Protein AF-A0A7X6VUT9-F1 (afdb_monomer_lite)

Sequence (97 aa):
PENPQKRAFIQVDGCIDIAMKDNVMYADNAVDLIAFKFDESAGSLEVVKRIRGVFPEPLSPDGRGVSWAERQAVPDDAVLVRWERNNKNRYIKAKVE

pLDDT: mean 89.14, std 7.02, range [65.75, 97.31]

Secondary structure (DSSP, 8-state):
--S---------TTEEEEEEETTEEEEEETTEEEEEEEETTTTEEEEEEEE-S-SPPPPPTTSPPPPHHHHHTS-TT--EEEEEE-TTS-EEEEEE-

Radius of gyration: 16.15 Å; chains: 1; bounding box: 44×31×40 Å

Foldseek 3Di:
DVDDDDQDDDDQQQFPDWDDDDQWIWTPRFQKIWIWGADSVVRDIDTPDIDGRNHDGDADPVRHDQDPVLCVVDDVPWTFRDFDADPVRDGDDTDTD

Structure (mmCIF, N/CA/C/O backbone):
data_AF-A0A7X6VUT9-F1
#
_entry.id   AF-A0A7X6VUT9-F1
#
loop_
_atom_site.group_PDB
_atom_site.id
_atom_site.type_symbol
_atom_site.label_atom_id
_atom_site.label_alt_id
_atom_site.label_comp_id
_atom_site.label_asym_id
_atom_site.label_entity_id
_atom_site.label_seq_id
_atom_site.pdbx_PDB_ins_code
_atom_site.Cartn_x
_atom_site.Cartn_y
_atom_site.Cartn_z
_atom_site.occupancy
_atom_site.B_iso_or_equiv
_atom_site.auth_seq_id
_atom_site.auth_comp_id
_atom_site.auth_asym_id
_atom_site.auth_atom_id
_atom_site.pdbx_PDB_model_num
ATOM 1 N N . PRO A 1 1 ? -23.519 7.819 7.722 1.00 78.44 1 PRO A N 1
ATOM 2 C CA . PRO A 1 1 ? -23.555 8.630 8.965 1.00 78.44 1 PRO A CA 1
ATOM 3 C C . PRO A 1 1 ? -23.830 10.094 8.598 1.00 78.44 1 PRO A C 1
ATOM 5 O O . PRO A 1 1 ? -23.264 10.566 7.619 1.00 78.44 1 PRO A O 1
ATOM 8 N N . GLU A 1 2 ? -24.708 10.782 9.330 1.00 93.69 2 GLU A N 1
ATOM 9 C CA . GLU A 1 2 ? -25.160 12.139 8.968 1.00 93.69 2 GLU A CA 1
ATOM 10 C C . GLU A 1 2 ? -24.125 13.238 9.270 1.00 93.69 2 GLU A C 1
ATOM 12 O O . GLU A 1 2 ? -24.148 14.284 8.631 1.00 93.69 2 GLU A O 1
ATOM 17 N N . ASN A 1 3 ? -23.180 12.999 10.191 1.00 94.75 3 ASN A N 1
ATOM 18 C CA . ASN A 1 3 ? -22.124 13.959 10.540 1.00 94.75 3 ASN A CA 1
ATOM 19 C C . ASN A 1 3 ? -20.771 13.263 10.822 1.00 94.75 3 ASN A C 1
ATOM 21 O O . ASN A 1 3 ? -20.468 12.943 11.974 1.00 94.75 3 ASN A O 1
ATOM 25 N N . PRO A 1 4 ? -19.966 12.951 9.791 1.00 92.06 4 PRO A N 1
ATOM 26 C CA . PRO A 1 4 ? -18.677 12.284 9.969 1.00 92.06 4 PRO A CA 1
ATOM 27 C C . PRO A 1 4 ? -17.622 13.212 10.598 1.00 92.06 4 PRO A C 1
ATOM 29 O O . PRO A 1 4 ? -17.448 14.352 10.173 1.00 92.06 4 PRO A O 1
ATOM 32 N N . GLN A 1 5 ? -16.858 12.699 11.569 1.00 90.38 5 GLN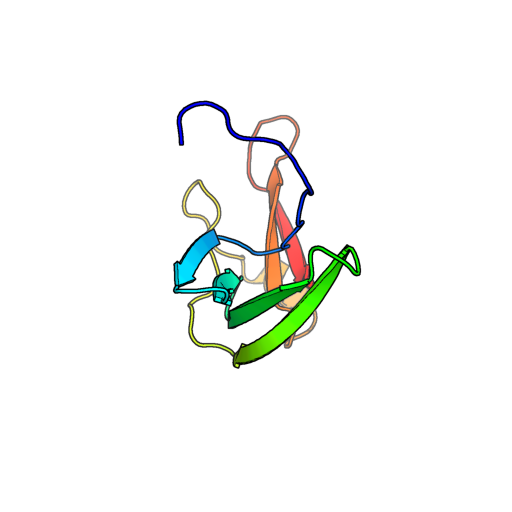 A N 1
ATOM 33 C CA . GLN A 1 5 ? -15.726 13.408 12.181 1.00 90.38 5 GLN A CA 1
ATOM 34 C C . GLN A 1 5 ? -14.391 12.876 11.649 1.00 90.38 5 GLN A C 1
ATOM 36 O O . GLN A 1 5 ? -14.152 11.670 11.643 1.00 90.38 5 GLN A O 1
ATOM 41 N N . LYS A 1 6 ? -13.491 13.777 11.236 1.00 89.44 6 LYS A N 1
ATOM 42 C CA . LYS A 1 6 ? -12.118 13.416 10.848 1.00 89.44 6 LYS A CA 1
ATOM 43 C C . LYS A 1 6 ? -11.281 13.178 12.108 1.00 89.44 6 LYS A C 1
ATOM 45 O O . LYS A 1 6 ? -11.050 14.117 12.863 1.00 89.44 6 LYS A O 1
ATOM 50 N N . ARG A 1 7 ? -10.838 11.936 12.327 1.00 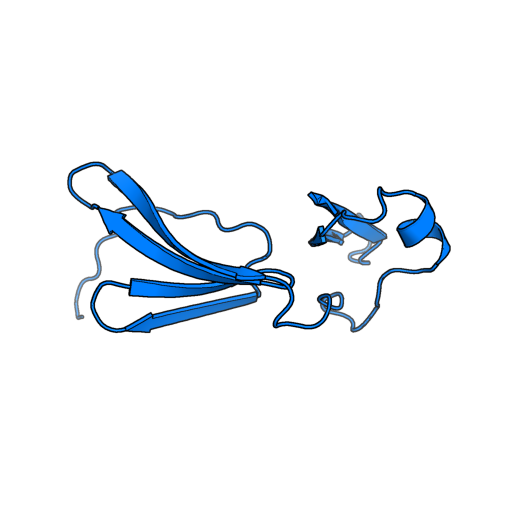85.75 7 ARG A N 1
ATOM 51 C CA . ARG A 1 7 ? -10.014 11.537 13.485 1.00 85.75 7 ARG A CA 1
ATOM 52 C C . ARG A 1 7 ? -8.523 11.470 13.167 1.00 85.75 7 ARG A C 1
ATOM 54 O O . ARG A 1 7 ? -7.720 12.021 13.907 1.00 85.75 7 ARG A O 1
ATOM 61 N N . ALA A 1 8 ? -8.167 10.816 12.066 1.00 86.56 8 ALA A N 1
ATOM 62 C CA . ALA A 1 8 ? -6.783 10.562 11.683 1.00 86.56 8 ALA A CA 1
ATOM 63 C C . ALA A 1 8 ? -6.640 10.461 10.158 1.00 86.56 8 ALA A C 1
ATOM 65 O O . ALA A 1 8 ? -7.632 10.330 9.436 1.00 86.56 8 ALA A O 1
ATOM 66 N N . PHE A 1 9 ? -5.396 10.510 9.685 1.00 88.69 9 PHE A N 1
ATOM 67 C CA . PHE A 1 9 ? -5.027 10.208 8.306 1.00 88.69 9 PHE A CA 1
ATOM 68 C C . PHE A 1 9 ? -3.969 9.107 8.312 1.00 88.69 9 PHE A C 1
ATOM 70 O O . PHE A 1 9 ? -2.953 9.233 8.992 1.00 88.69 9 PHE A O 1
ATOM 77 N N . ILE A 1 10 ? -4.221 8.034 7.565 1.00 87.56 10 ILE A N 1
ATOM 78 C CA . ILE A 1 10 ? -3.305 6.904 7.433 1.00 87.56 10 ILE A CA 1
ATOM 79 C C . ILE A 1 10 ? -2.680 6.988 6.045 1.00 87.56 10 ILE A C 1
ATOM 81 O O . ILE A 1 10 ? -3.391 6.939 5.042 1.00 87.56 10 ILE A O 1
ATOM 85 N N . GLN A 1 11 ? -1.357 7.113 5.991 1.00 88.88 11 GLN A N 1
ATOM 86 C CA . GLN A 1 11 ? -0.616 7.018 4.741 1.00 88.88 11 GLN A CA 1
ATOM 87 C C . GLN A 1 11 ? -0.203 5.563 4.510 1.00 88.88 11 GLN A C 1
ATOM 89 O O . GLN A 1 11 ? 0.465 4.966 5.351 1.00 88.88 11 GLN A O 1
ATOM 94 N N . VAL A 1 12 ? -0.602 5.008 3.366 1.00 88.75 12 VAL A N 1
ATOM 95 C CA . VAL A 1 12 ? -0.246 3.653 2.936 1.00 88.75 12 VAL A CA 1
ATOM 96 C C . VAL A 1 12 ? 0.417 3.757 1.562 1.00 88.75 12 VAL A C 1
ATOM 98 O O . VAL A 1 12 ? -0.265 3.887 0.544 1.00 88.75 12 VAL A O 1
ATOM 101 N N . ASP A 1 13 ? 1.748 3.752 1.530 1.00 86.44 13 ASP A N 1
ATOM 102 C CA . ASP A 1 13 ? 2.512 3.778 0.277 1.00 86.44 13 ASP A CA 1
ATOM 103 C C . ASP A 1 13 ? 2.242 2.488 -0.512 1.00 86.44 13 ASP A C 1
ATOM 105 O O . ASP A 1 13 ? 2.200 1.413 0.074 1.00 86.44 13 ASP A O 1
ATOM 109 N N . GLY A 1 14 ? 2.008 2.575 -1.824 1.00 87.81 14 GLY A N 1
ATOM 110 C CA . GLY A 1 14 ? 1.633 1.413 -2.641 1.00 87.81 14 GLY A CA 1
ATOM 111 C C . GLY A 1 14 ? 0.165 0.998 -2.560 1.00 87.81 14 GLY A C 1
ATOM 112 O O . GLY A 1 14 ? -0.203 0.030 -3.211 1.00 87.81 14 GLY A O 1
ATOM 113 N N . CYS A 1 15 ? -0.687 1.695 -1.802 1.00 92.19 15 CYS A N 1
ATOM 114 C CA . CYS A 1 15 ? -2.113 1.366 -1.747 1.00 92.19 15 CYS A CA 1
ATOM 115 C C . CYS A 1 15 ? -2.812 1.652 -3.084 1.00 92.19 15 CYS A C 1
ATOM 117 O O . CYS A 1 15 ? -2.831 2.797 -3.545 1.00 92.19 15 CYS A O 1
ATOM 119 N N . ILE A 1 16 ? -3.386 0.613 -3.684 1.00 90.56 16 ILE A N 1
ATOM 120 C CA . ILE A 1 16 ? -4.210 0.691 -4.894 1.00 90.56 16 ILE A CA 1
ATOM 121 C C . ILE A 1 16 ? -5.679 0.845 -4.497 1.00 90.56 16 ILE A C 1
ATOM 123 O O . ILE A 1 16 ? -6.361 1.740 -4.995 1.00 90.56 16 ILE A O 1
ATOM 127 N N . ASP A 1 17 ? -6.140 0.005 -3.570 1.00 93.06 17 ASP A N 1
ATOM 128 C CA . ASP A 1 17 ? -7.496 0.032 -3.027 1.00 93.06 17 ASP A CA 1
ATOM 129 C C . ASP A 1 17 ? -7.519 -0.447 -1.567 1.00 93.06 17 ASP A C 1
ATOM 131 O O . ASP A 1 17 ? -6.588 -1.100 -1.080 1.00 93.06 17 ASP A O 1
ATOM 135 N N . ILE A 1 18 ? -8.597 -0.118 -0.856 1.00 94.81 18 ILE A N 1
ATOM 136 C CA . ILE A 1 18 ? -8.805 -0.489 0.539 1.00 94.81 18 ILE A CA 1
ATOM 137 C C . ILE A 1 18 ? -10.246 -0.931 0.792 1.00 94.81 18 ILE A C 1
ATOM 139 O O . ILE A 1 18 ? -11.211 -0.288 0.386 1.00 94.81 18 ILE A O 1
ATOM 143 N N . ALA A 1 19 ? -10.394 -2.005 1.560 1.00 95.94 19 ALA A N 1
ATOM 144 C CA . ALA A 1 19 ? -11.674 -2.470 2.072 1.00 95.94 19 ALA A CA 1
ATOM 145 C C . ALA A 1 19 ? -11.622 -2.615 3.594 1.00 95.94 19 ALA A C 1
ATOM 147 O O . ALA A 1 19 ? -10.559 -2.789 4.188 1.00 95.94 19 ALA A O 1
ATOM 148 N N . MET A 1 20 ? -12.783 -2.578 4.242 1.00 93.81 20 MET A N 1
ATOM 149 C CA . MET A 1 20 ? -12.905 -2.803 5.681 1.00 93.81 20 MET A CA 1
ATOM 150 C C . MET A 1 20 ? -13.927 -3.900 5.949 1.00 93.81 20 MET A C 1
ATOM 152 O O . MET A 1 20 ? -15.010 -3.913 5.362 1.00 93.81 20 MET A O 1
ATOM 156 N N . LYS A 1 21 ? -13.583 -4.802 6.868 1.00 94.94 21 LYS A N 1
ATOM 157 C CA . LYS A 1 21 ? -14.518 -5.753 7.461 1.00 94.94 21 LYS A CA 1
ATOM 158 C C . LYS A 1 21 ? -14.310 -5.761 8.969 1.00 94.94 21 LYS A C 1
ATOM 160 O O . LYS A 1 21 ? -13.196 -5.991 9.441 1.00 94.94 21 LYS A O 1
ATOM 165 N N . ASP A 1 22 ? -15.387 -5.519 9.709 1.00 93.00 22 ASP A N 1
ATOM 166 C CA . ASP A 1 22 ? -15.338 -5.290 11.153 1.00 93.00 22 ASP A CA 1
ATOM 167 C C . ASP A 1 22 ? -14.316 -4.177 11.470 1.00 93.00 22 ASP A C 1
ATOM 169 O O . ASP A 1 22 ? -14.375 -3.105 10.872 1.00 93.00 22 ASP A O 1
ATOM 173 N N . ASN A 1 23 ? -13.339 -4.440 12.342 1.00 91.50 23 ASN A N 1
ATOM 174 C CA . ASN A 1 23 ? -12.274 -3.489 12.684 1.00 91.50 23 ASN A CA 1
ATOM 175 C C . ASN A 1 23 ? -10.962 -3.739 11.919 1.00 91.50 23 ASN A C 1
ATOM 177 O O . ASN A 1 23 ? -9.917 -3.223 12.314 1.00 91.50 23 ASN A O 1
ATOM 181 N N . VAL A 1 24 ? -10.983 -4.566 10.869 1.00 96.25 24 VAL A N 1
ATOM 182 C CA . VAL A 1 24 ? -9.799 -4.881 10.061 1.00 96.25 24 VAL A CA 1
ATOM 183 C C . VAL A 1 24 ? -9.909 -4.197 8.704 1.00 96.25 24 VAL A C 1
ATOM 185 O O . VAL A 1 24 ? -10.875 -4.388 7.964 1.00 96.25 24 VAL A O 1
ATOM 188 N N . MET A 1 25 ? -8.890 -3.412 8.378 1.00 96.06 25 MET A N 1
ATOM 189 C CA . MET A 1 25 ? -8.676 -2.831 7.061 1.00 96.06 25 MET A CA 1
ATOM 190 C C . MET A 1 25 ? -7.788 -3.756 6.239 1.00 96.06 25 MET A C 1
ATOM 192 O O . MET A 1 25 ? -6.810 -4.296 6.750 1.00 96.06 25 MET A O 1
ATOM 196 N N . TYR A 1 26 ? -8.129 -3.919 4.969 1.00 96.94 26 TYR A N 1
ATOM 197 C CA . TYR A 1 26 ? -7.403 -4.713 3.990 1.00 96.94 26 TYR A CA 1
ATOM 198 C C . TYR A 1 26 ? -6.976 -3.783 2.865 1.00 96.94 26 TYR A C 1
ATOM 200 O O . TYR A 1 26 ? -7.838 -3.199 2.213 1.00 96.94 26 TYR A O 1
ATOM 208 N N . ALA A 1 27 ? -5.672 -3.637 2.656 1.00 96.38 27 ALA A N 1
ATOM 209 C CA . ALA A 1 27 ? -5.113 -2.833 1.580 1.00 96.38 27 ALA A CA 1
ATOM 210 C C . ALA A 1 27 ? -4.500 -3.735 0.509 1.00 96.38 27 ALA A C 1
ATOM 212 O O . ALA A 1 27 ? -3.658 -4.586 0.820 1.00 96.38 27 ALA A O 1
ATOM 213 N N . ASP A 1 28 ? -4.912 -3.504 -0.736 1.00 95.44 28 ASP A N 1
ATOM 214 C CA . ASP A 1 28 ? -4.155 -3.905 -1.917 1.00 95.44 28 ASP A CA 1
ATOM 215 C C . ASP A 1 28 ? -2.919 -3.004 -1.986 1.00 95.44 28 ASP A C 1
ATOM 217 O O . ASP A 1 28 ? -3.028 -1.801 -2.236 1.00 95.44 28 ASP A O 1
ATOM 221 N N . ASN A 1 29 ? -1.766 -3.552 -1.612 1.00 94.12 29 ASN A N 1
ATOM 222 C CA . ASN A 1 29 ? -0.561 -2.799 -1.320 1.00 94.12 29 ASN A CA 1
ATOM 223 C C . ASN A 1 29 ? 0.604 -3.255 -2.198 1.00 94.12 29 ASN A C 1
ATOM 225 O O . ASN A 1 29 ? 1.332 -4.186 -1.857 1.00 94.12 29 ASN A O 1
ATOM 229 N N . ALA A 1 30 ? 0.807 -2.555 -3.310 1.00 93.94 30 ALA A N 1
ATOM 230 C CA . ALA A 1 30 ? 1.782 -2.892 -4.336 1.00 93.94 30 ALA A CA 1
ATOM 231 C C . ALA A 1 30 ? 1.605 -4.340 -4.826 1.00 93.94 30 ALA A C 1
ATOM 233 O O . ALA A 1 30 ? 0.691 -4.613 -5.592 1.00 93.94 30 ALA A O 1
ATOM 234 N N . VAL A 1 31 ? 2.470 -5.261 -4.394 1.00 95.00 31 VAL A N 1
ATOM 235 C CA . VAL A 1 31 ? 2.400 -6.693 -4.746 1.00 95.00 31 VAL A CA 1
ATOM 236 C C . VAL A 1 31 ? 1.819 -7.558 -3.619 1.00 95.00 31 VAL A C 1
ATOM 238 O O . VAL A 1 31 ? 1.680 -8.774 -3.762 1.00 95.00 31 VAL A O 1
ATOM 241 N N . ASP A 1 32 ? 1.452 -6.944 -2.495 1.00 95.56 32 ASP A N 1
ATOM 242 C CA . ASP A 1 32 ? 1.069 -7.607 -1.254 1.00 95.56 32 ASP A CA 1
ATOM 243 C C . ASP A 1 32 ? -0.368 -7.283 -0.835 1.00 95.56 32 ASP A C 1
ATOM 245 O O . ASP A 1 32 ? -0.898 -6.209 -1.096 1.00 95.56 32 ASP A O 1
ATOM 249 N N . LEU A 1 33 ? -0.978 -8.192 -0.073 1.00 96.00 33 LEU A N 1
ATOM 250 C CA . LEU A 1 33 ? -2.209 -7.923 0.667 1.00 96.00 33 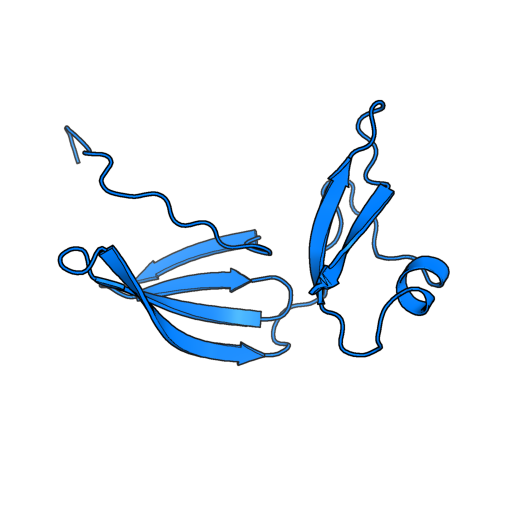LEU A CA 1
ATOM 251 C C . LEU A 1 33 ? -1.872 -7.716 2.141 1.00 96.00 33 LEU A C 1
ATOM 253 O O . LEU A 1 33 ? -1.379 -8.632 2.812 1.00 96.00 33 LEU A O 1
ATOM 257 N N . ILE A 1 34 ? -2.177 -6.530 2.663 1.00 96.38 34 ILE A N 1
ATOM 258 C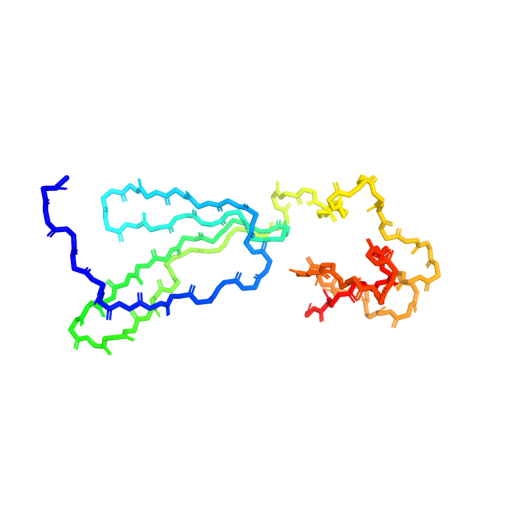 CA . ILE A 1 34 ? -1.939 -6.182 4.067 1.00 96.38 34 ILE A CA 1
ATOM 259 C C . ILE A 1 34 ? -3.275 -6.066 4.790 1.00 96.38 34 ILE A C 1
ATOM 261 O O . ILE A 1 34 ? -4.170 -5.362 4.338 1.00 96.38 34 ILE A O 1
ATOM 265 N N . ALA A 1 35 ? -3.393 -6.734 5.935 1.00 97.25 35 ALA A N 1
ATOM 266 C CA . ALA A 1 35 ? -4.490 -6.555 6.871 1.00 97.25 35 ALA A CA 1
ATOM 267 C C . ALA A 1 35 ? -3.974 -5.861 8.133 1.00 97.25 35 ALA A C 1
ATOM 269 O O . ALA A 1 35 ? -2.999 -6.314 8.742 1.00 97.25 35 ALA A O 1
ATOM 270 N N . PHE A 1 36 ? -4.633 -4.785 8.545 1.00 95.94 36 PHE A N 1
ATOM 271 C CA . PHE A 1 36 ? -4.231 -3.998 9.703 1.00 95.94 36 PHE A CA 1
ATOM 272 C C . PHE A 1 36 ? -5.431 -3.453 10.475 1.00 95.94 36 PHE A C 1
ATOM 274 O O . PHE A 1 36 ? -6.539 -3.332 9.953 1.00 95.94 36 PHE A O 1
ATOM 281 N N . LYS A 1 37 ? -5.206 -3.147 11.749 1.00 95.38 37 LYS A N 1
ATOM 282 C CA . LYS A 1 37 ? -6.178 -2.529 12.650 1.00 95.38 37 LYS A CA 1
ATOM 283 C C . LYS A 1 37 ? -5.673 -1.157 13.072 1.00 95.38 37 LYS A C 1
ATOM 285 O O . LYS A 1 37 ? -4.465 -0.942 13.146 1.00 95.38 37 LYS A O 1
ATOM 290 N N . PHE A 1 38 ? -6.598 -0.249 13.355 1.00 91.62 38 PHE A N 1
ATOM 291 C CA . PHE A 1 38 ? -6.297 1.056 13.936 1.00 91.62 38 PHE A CA 1
ATOM 292 C C . PHE A 1 38 ? -6.783 1.092 15.384 1.00 91.62 38 PHE A C 1
ATOM 294 O O . PHE A 1 38 ? -7.959 0.832 15.643 1.00 91.62 38 PHE A O 1
ATOM 301 N N . ASP A 1 39 ? -5.879 1.406 16.307 1.00 89.69 39 ASP A N 1
ATOM 302 C CA . ASP A 1 39 ? -6.213 1.706 17.694 1.00 89.69 39 ASP A CA 1
ATOM 303 C C . ASP A 1 39 ? -6.426 3.218 17.827 1.00 89.69 39 ASP A C 1
ATOM 305 O O . ASP A 1 39 ? -5.475 4.000 17.826 1.00 89.69 39 ASP A O 1
ATOM 309 N N . GLU A 1 40 ? -7.691 3.634 17.935 1.00 84.56 40 GLU A N 1
ATOM 310 C CA . GLU A 1 40 ? -8.059 5.048 18.079 1.00 84.56 40 GLU A CA 1
ATOM 311 C C . GLU A 1 40 ? -7.524 5.662 19.381 1.00 84.56 40 GLU A C 1
ATOM 313 O O . GLU A 1 40 ? -7.202 6.848 19.405 1.00 84.56 40 GLU A O 1
ATOM 318 N N . SER A 1 41 ? -7.389 4.872 20.452 1.00 86.88 41 SER A N 1
ATOM 319 C CA . SER A 1 41 ? -6.935 5.364 21.756 1.00 86.88 41 SER A CA 1
ATOM 320 C C . SER A 1 41 ? -5.430 5.627 21.786 1.00 86.88 41 SER A C 1
ATOM 322 O O . SER A 1 41 ? -4.985 6.619 22.365 1.00 86.88 41 SER A O 1
ATOM 324 N N . ALA A 1 42 ? -4.656 4.769 21.121 1.00 87.06 42 ALA A N 1
ATOM 325 C CA . ALA A 1 42 ? -3.208 4.899 21.008 1.00 87.06 42 ALA A CA 1
ATOM 326 C C . ALA A 1 42 ? -2.769 5.714 19.778 1.00 87.06 42 ALA A C 1
ATOM 328 O O . ALA A 1 42 ? -1.601 6.088 19.678 1.00 87.06 42 ALA A O 1
ATOM 329 N N . GLY A 1 43 ? -3.678 5.968 18.829 1.00 86.88 43 GLY A N 1
ATOM 330 C CA . GLY A 1 43 ? -3.356 6.590 17.545 1.00 86.88 43 GLY A CA 1
ATOM 331 C C . GLY A 1 43 ? -2.377 5.755 16.716 1.00 86.88 43 GLY A C 1
ATOM 332 O O . GLY A 1 43 ? -1.570 6.313 15.974 1.00 86.88 43 GLY A O 1
ATOM 333 N N . SER A 1 44 ? -2.408 4.429 16.873 1.00 89.62 44 SER A N 1
ATOM 334 C CA . SER A 1 44 ? -1.425 3.506 16.305 1.00 89.62 44 SER A CA 1
ATOM 335 C C . SER A 1 44 ? -2.067 2.504 15.344 1.00 89.62 44 SER A C 1
ATOM 337 O O . SER A 1 44 ? -3.277 2.268 15.355 1.00 89.62 44 SER A O 1
ATOM 339 N N . LEU A 1 45 ? -1.242 1.931 14.467 1.00 91.44 45 LEU A N 1
ATOM 340 C CA . LEU A 1 45 ? -1.644 0.897 13.518 1.00 91.44 45 LEU A CA 1
ATOM 341 C C . LEU A 1 45 ? -0.938 -0.408 13.852 1.00 91.44 45 LEU A C 1
ATOM 343 O O . LEU A 1 45 ? 0.271 -0.431 14.074 1.00 91.44 45 LEU A O 1
ATOM 347 N N . GLU A 1 46 ? -1.691 -1.498 13.818 1.00 94.19 46 GLU A N 1
ATOM 348 C CA . GLU A 1 46 ? -1.176 -2.849 14.001 1.00 94.19 46 GLU A CA 1
ATOM 349 C C . GLU A 1 46 ? -1.381 -3.642 12.710 1.00 94.19 46 GLU A C 1
ATOM 351 O O . GLU A 1 46 ? -2.517 -3.883 12.294 1.00 94.19 46 GLU A O 1
ATOM 356 N N . VAL A 1 47 ? -0.293 -4.089 12.078 1.00 95.00 47 VAL A N 1
ATOM 357 C CA . VAL A 1 47 ? -0.372 -5.037 10.959 1.00 95.00 47 VAL A CA 1
ATOM 358 C C . VAL A 1 47 ? -0.634 -6.430 11.520 1.00 95.00 47 VAL A C 1
ATOM 360 O O . VAL A 1 47 ? 0.252 -7.053 12.097 1.00 95.00 47 VAL A O 1
ATOM 363 N N . VAL A 1 48 ? -1.848 -6.937 11.316 1.00 96.94 48 VAL A N 1
ATOM 364 C CA . VAL A 1 48 ? -2.265 -8.257 11.813 1.00 96.94 48 VAL A CA 1
ATOM 365 C C . VAL A 1 48 ? -1.944 -9.381 10.831 1.00 96.94 48 VAL A C 1
ATOM 367 O O . VAL A 1 48 ? -1.849 -10.543 11.225 1.00 96.94 48 VAL A O 1
ATOM 370 N N . LYS A 1 49 ? -1.787 -9.065 9.538 1.00 97.31 49 LYS A N 1
ATOM 371 C CA . LYS A 1 49 ? -1.356 -10.026 8.517 1.00 97.31 49 LYS A CA 1
ATOM 372 C C . LYS A 1 49 ? -0.751 -9.316 7.309 1.00 97.31 49 LYS A C 1
ATOM 374 O O . LYS A 1 49 ? -1.231 -8.266 6.898 1.00 97.31 49 LYS A O 1
ATOM 379 N N . ARG A 1 50 ? 0.245 -9.946 6.689 1.00 96.12 50 ARG A N 1
ATOM 380 C CA . ARG A 1 50 ? 0.766 -9.585 5.365 1.00 96.12 50 ARG A CA 1
ATOM 381 C C . ARG A 1 50 ? 0.915 -10.855 4.542 1.00 96.12 50 ARG A C 1
ATOM 383 O O . ARG A 1 50 ? 1.557 -11.801 4.995 1.00 96.12 50 ARG A O 1
ATOM 390 N N . ILE A 1 51 ? 0.303 -10.889 3.367 1.00 97.25 51 ILE A N 1
ATOM 391 C CA . ILE A 1 51 ? 0.486 -11.964 2.392 1.00 97.25 51 ILE A CA 1
ATOM 392 C C . ILE A 1 51 ? 1.264 -11.367 1.227 1.00 97.25 51 ILE A C 1
ATOM 394 O O . ILE A 1 51 ? 0.790 -10.422 0.603 1.00 97.25 51 ILE A O 1
ATOM 398 N N . ARG A 1 52 ? 2.476 -11.879 0.994 1.00 94.75 52 ARG A N 1
ATOM 399 C CA . ARG A 1 52 ? 3.402 -11.301 0.019 1.00 94.75 52 ARG A CA 1
ATOM 400 C C . ARG A 1 52 ? 3.186 -11.847 -1.389 1.00 94.75 52 ARG A C 1
ATOM 402 O O . ARG A 1 52 ? 2.906 -13.037 -1.519 1.00 94.75 52 ARG A O 1
ATOM 409 N N . GLY A 1 53 ? 3.382 -11.010 -2.406 1.00 93.75 53 GLY A N 1
ATOM 410 C CA . GLY A 1 53 ? 3.434 -11.421 -3.815 1.00 93.75 53 GLY A CA 1
ATOM 411 C C . GLY A 1 53 ? 2.136 -12.039 -4.340 1.00 93.75 53 GLY A C 1
ATOM 412 O O . GLY A 1 53 ? 2.175 -12.972 -5.139 1.00 93.75 53 GLY A O 1
ATOM 413 N N . VAL A 1 54 ? 0.990 -11.571 -3.844 1.00 95.81 54 VAL A N 1
ATOM 414 C CA . VAL A 1 54 ? -0.338 -12.044 -4.273 1.00 95.81 54 VAL A CA 1
ATOM 415 C C . VAL A 1 54 ? -0.916 -11.220 -5.417 1.00 95.81 54 VAL A C 1
ATOM 417 O O . VAL A 1 54 ? -1.811 -11.700 -6.111 1.00 95.81 54 VAL A O 1
ATOM 420 N N . PHE A 1 55 ? -0.397 -10.009 -5.623 1.00 94.69 55 PHE A N 1
ATOM 421 C CA . PHE A 1 55 ? -0.803 -9.113 -6.698 1.00 94.69 55 PHE A CA 1
ATOM 422 C C . PHE A 1 55 ? 0.315 -8.950 -7.735 1.00 94.69 55 PHE A C 1
ATOM 424 O O . PHE A 1 55 ? 1.497 -9.087 -7.402 1.00 94.69 55 PHE A O 1
ATOM 431 N N . PRO A 1 56 ? -0.037 -8.679 -9.006 1.00 92.62 56 PRO A N 1
ATOM 432 C CA . PRO A 1 56 ? 0.945 -8.298 -10.011 1.00 92.62 56 PRO A CA 1
ATOM 433 C C . PRO A 1 56 ? 1.552 -6.933 -9.677 1.00 92.62 56 PRO A C 1
ATOM 435 O O . PRO A 1 56 ? 0.960 -6.128 -8.962 1.00 92.62 56 PRO A O 1
ATOM 438 N N . GLU A 1 57 ? 2.718 -6.639 -10.247 1.00 91.25 57 GLU A N 1
ATOM 439 C CA . GLU A 1 57 ? 3.296 -5.305 -10.116 1.00 91.25 57 GLU A CA 1
ATOM 440 C C . GLU A 1 57 ? 2.370 -4.232 -10.729 1.00 91.25 57 GLU A C 1
ATOM 442 O O . GLU A 1 57 ? 1.896 -4.410 -11.860 1.00 91.25 57 GLU A O 1
ATOM 447 N N . PRO A 1 58 ? 2.112 -3.111 -10.025 1.00 90.44 58 PRO A N 1
ATOM 448 C CA . PRO A 1 58 ? 1.179 -2.100 -10.498 1.00 90.44 58 PRO A CA 1
ATOM 449 C C . PRO A 1 58 ? 1.689 -1.365 -11.739 1.00 90.44 58 PRO A C 1
ATOM 451 O O . PRO A 1 58 ? 2.792 -0.812 -11.773 1.00 90.44 58 PRO A O 1
ATOM 454 N N . LEU A 1 59 ? 0.820 -1.259 -12.742 1.00 91.44 59 LEU A N 1
ATOM 455 C CA . LEU A 1 59 ? 1.038 -0.368 -13.877 1.00 91.44 59 LEU A CA 1
ATOM 456 C C . LEU A 1 59 ? 0.880 1.093 -13.447 1.00 91.44 59 LEU A C 1
ATOM 458 O O . LEU A 1 59 ? 0.217 1.419 -12.459 1.00 91.44 59 LEU A O 1
ATOM 462 N N . SER A 1 60 ? 1.474 1.999 -14.212 1.00 90.06 60 SER A N 1
ATOM 463 C CA . SER A 1 60 ? 1.176 3.416 -14.072 1.00 90.06 60 SER A CA 1
ATOM 464 C C . SER A 1 60 ? -0.290 3.690 -14.431 1.00 90.06 60 SER A C 1
ATOM 466 O O . SER A 1 60 ? -0.917 2.916 -15.159 1.00 90.06 60 SER A O 1
ATOM 468 N N . PRO A 1 61 ? -0.853 4.828 -14.000 1.00 86.75 61 PRO A N 1
ATOM 469 C CA . PRO A 1 61 ? -2.223 5.193 -14.362 1.00 86.75 61 PRO A CA 1
ATOM 470 C C . PRO A 1 61 ? -2.489 5.367 -15.868 1.00 86.75 61 PRO A C 1
ATOM 472 O O . PRO A 1 61 ? -3.647 5.404 -16.267 1.00 86.75 61 PRO A O 1
ATOM 475 N N . ASP A 1 62 ? -1.452 5.473 -16.708 1.00 89.44 62 ASP A N 1
ATOM 476 C CA . ASP A 1 62 ? -1.552 5.431 -18.178 1.00 89.44 62 ASP A CA 1
ATOM 477 C C . ASP A 1 62 ? -1.231 4.048 -18.788 1.00 89.44 62 ASP A C 1
ATOM 479 O O . ASP A 1 62 ? -1.129 3.921 -20.006 1.00 89.44 62 ASP A O 1
ATOM 483 N N . GLY A 1 63 ? -1.101 3.003 -17.965 1.00 89.75 63 GLY A N 1
ATOM 484 C CA . GLY A 1 63 ? -0.940 1.609 -18.395 1.00 89.75 63 GLY A CA 1
ATOM 485 C C . GLY A 1 63 ? 0.495 1.180 -18.715 1.00 89.75 63 GLY A C 1
ATOM 486 O O . GLY A 1 63 ? 0.706 0.102 -19.268 1.00 89.75 63 GLY A O 1
ATOM 487 N N . ARG A 1 64 ? 1.500 1.993 -18.382 1.00 89.81 64 ARG A N 1
ATOM 488 C CA . ARG A 1 64 ? 2.919 1.673 -18.576 1.00 89.81 64 ARG A CA 1
ATOM 489 C C . ARG A 1 64 ? 3.444 0.815 -17.417 1.00 89.81 64 ARG A C 1
ATOM 491 O O . ARG A 1 64 ? 3.259 1.141 -16.250 1.00 89.81 64 ARG A O 1
ATOM 498 N N . GLY A 1 65 ? 4.165 -0.252 -17.750 1.00 90.62 65 GLY A N 1
ATOM 499 C CA . GLY A 1 65 ? 4.953 -1.029 -16.788 1.00 90.62 65 GLY A CA 1
ATOM 500 C C . GLY A 1 65 ? 6.383 -0.505 -16.621 1.00 90.62 65 GLY A C 1
ATOM 501 O O . GLY A 1 65 ? 6.853 0.340 -17.392 1.00 90.62 65 GLY A O 1
ATOM 502 N N . VAL A 1 66 ? 7.097 -1.036 -15.628 1.00 89.31 66 VAL A N 1
ATOM 503 C CA . VAL A 1 66 ? 8.531 -0.773 -15.432 1.00 89.31 66 VAL A CA 1
ATOM 504 C C . VAL A 1 66 ? 9.315 -1.307 -16.632 1.00 89.31 66 VAL A C 1
ATOM 506 O O . VAL A 1 66 ? 9.144 -2.454 -17.046 1.00 89.31 66 VAL A O 1
ATOM 509 N N . SER A 1 67 ? 10.170 -0.473 -17.220 1.00 88.94 67 SER A N 1
ATOM 510 C CA . SER A 1 67 ? 11.038 -0.893 -18.322 1.00 88.94 67 SER A CA 1
ATOM 511 C C . SER A 1 67 ? 12.188 -1.773 -17.828 1.00 88.94 67 SER A C 1
ATOM 513 O O . SER A 1 67 ? 12.569 -1.735 -16.660 1.00 88.94 67 SER A O 1
ATOM 515 N N . TRP A 1 68 ? 12.811 -2.518 -18.742 1.00 89.69 68 TRP A N 1
ATOM 516 C CA . TRP A 1 68 ? 14.005 -3.313 -18.436 1.00 89.69 68 TRP A CA 1
ATOM 517 C C . TRP A 1 68 ? 15.126 -2.479 -17.792 1.00 89.69 68 TRP A C 1
ATOM 519 O O . TRP A 1 68 ? 15.719 -2.908 -16.807 1.00 89.69 68 TRP A O 1
ATOM 529 N N . ALA A 1 69 ? 15.376 -1.267 -18.298 1.00 89.62 69 ALA A N 1
ATOM 530 C CA . ALA A 1 69 ? 16.444 -0.406 -17.788 1.00 89.62 69 ALA A CA 1
ATOM 531 C C . ALA A 1 69 ? 16.154 0.090 -16.363 1.00 89.62 69 ALA A C 1
ATOM 533 O O . ALA A 1 69 ? 17.057 0.150 -15.536 1.00 89.62 69 ALA A O 1
ATOM 534 N N . GLU A 1 70 ? 14.894 0.415 -16.058 1.00 88.44 70 GLU A N 1
ATOM 535 C CA . GLU A 1 70 ? 14.486 0.804 -14.703 1.00 88.44 70 GLU A CA 1
ATOM 536 C C . GLU A 1 70 ? 14.564 -0.368 -13.729 1.00 88.44 70 GLU A C 1
ATOM 538 O O . GLU A 1 70 ? 14.997 -0.170 -12.598 1.00 88.44 70 GLU A O 1
ATOM 543 N N . ARG A 1 71 ? 14.205 -1.584 -14.166 1.00 88.38 71 ARG A N 1
ATOM 544 C CA . ARG A 1 71 ? 14.341 -2.784 -13.330 1.00 88.38 71 ARG A CA 1
ATOM 545 C C . ARG A 1 71 ? 15.794 -3.046 -12.954 1.00 88.38 71 ARG A C 1
ATOM 547 O O . ARG A 1 71 ? 16.065 -3.372 -11.812 1.00 88.38 71 ARG A O 1
ATOM 554 N N . GLN A 1 72 ? 16.723 -2.883 -13.892 1.00 90.44 72 GLN A N 1
ATOM 555 C CA . GLN A 1 72 ? 18.150 -3.076 -13.614 1.00 90.44 72 GLN A CA 1
ATOM 556 C C . GLN A 1 72 ? 18.761 -1.993 -12.719 1.00 90.44 72 GLN A C 1
ATOM 558 O O . GLN A 1 72 ? 19.850 -2.183 -12.184 1.00 90.44 72 GLN A O 1
ATOM 563 N N . ALA A 1 73 ? 18.094 -0.848 -12.578 1.00 90.06 73 ALA A N 1
ATOM 564 C CA . ALA A 1 73 ? 18.567 0.257 -11.755 1.00 90.06 73 ALA A CA 1
ATOM 565 C C . ALA A 1 73 ? 18.178 0.121 -10.271 1.00 90.06 73 ALA A C 1
ATOM 567 O O . ALA A 1 73 ? 18.522 0.998 -9.476 1.00 90.06 73 ALA A O 1
ATOM 568 N N . VAL A 1 74 ? 17.454 -0.939 -9.896 1.00 87.12 74 VAL A N 1
ATOM 569 C CA . VAL A 1 74 ? 16.982 -1.201 -8.531 1.00 87.12 74 VAL A CA 1
ATOM 570 C C . VAL A 1 74 ? 17.398 -2.608 -8.076 1.00 87.12 74 VAL A C 1
ATOM 572 O O . VAL A 1 74 ? 17.690 -3.447 -8.928 1.00 87.12 74 VAL A O 1
ATOM 575 N N . PRO A 1 75 ? 17.459 -2.884 -6.759 1.00 91.69 75 PRO A N 1
ATOM 576 C CA . PRO A 1 75 ? 17.662 -4.240 -6.246 1.00 91.69 75 PRO A CA 1
ATOM 577 C C . PRO A 1 75 ? 16.617 -5.239 -6.765 1.00 91.69 75 PRO A C 1
ATOM 579 O O . PRO A 1 75 ? 15.475 -4.866 -7.031 1.00 91.69 75 PRO A O 1
ATOM 582 N N . ASP A 1 76 ? 16.994 -6.516 -6.858 1.00 87.31 76 ASP A N 1
ATOM 583 C CA . ASP A 1 76 ? 16.112 -7.583 -7.358 1.00 87.31 76 ASP A CA 1
ATOM 584 C C . ASP A 1 76 ? 14.852 -7.7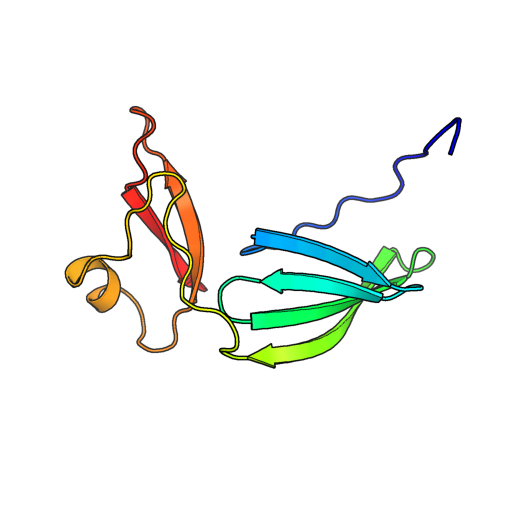83 -6.494 1.00 87.31 76 ASP A C 1
ATOM 586 O O . ASP A 1 76 ? 13.823 -8.234 -6.995 1.00 87.31 76 ASP A O 1
ATOM 590 N N . ASP A 1 77 ? 14.921 -7.445 -5.205 1.00 87.69 77 ASP A N 1
ATOM 591 C CA . ASP A 1 77 ? 13.826 -7.543 -4.237 1.00 87.69 77 ASP A CA 1
ATOM 592 C C . ASP A 1 77 ? 13.021 -6.245 -4.077 1.00 87.69 77 ASP A C 1
ATOM 594 O O . ASP A 1 77 ? 12.090 -6.198 -3.272 1.00 87.69 77 ASP A O 1
ATOM 598 N N . ALA A 1 78 ? 13.343 -5.208 -4.853 1.00 89.88 78 ALA A N 1
ATOM 599 C CA . ALA A 1 78 ? 12.695 -3.911 -4.751 1.00 89.88 78 ALA A CA 1
ATOM 600 C C . ALA A 1 78 ? 11.239 -3.957 -5.242 1.00 89.88 78 ALA A C 1
ATOM 602 O O . ALA A 1 78 ? 10.941 -4.446 -6.339 1.00 89.88 78 ALA A O 1
ATOM 603 N N . VAL A 1 79 ? 10.327 -3.378 -4.457 1.00 90.31 79 VAL A N 1
ATOM 604 C CA . VAL A 1 79 ? 8.889 -3.357 -4.755 1.00 90.31 79 VAL A CA 1
ATOM 605 C C . VAL A 1 79 ? 8.457 -1.973 -5.217 1.00 90.31 79 VAL A C 1
ATOM 607 O O . VAL A 1 79 ? 8.678 -0.981 -4.533 1.00 90.31 79 VAL A O 1
ATOM 610 N N . LEU A 1 80 ? 7.779 -1.893 -6.363 1.00 91.25 80 LEU A N 1
ATOM 611 C CA . LEU A 1 80 ? 7.185 -0.652 -6.857 1.00 91.25 80 LEU A CA 1
ATOM 612 C C . LEU A 1 80 ? 6.013 -0.191 -5.979 1.00 91.25 80 LEU A C 1
ATOM 614 O O . LEU A 1 80 ? 4.942 -0.790 -6.007 1.00 91.25 80 LEU A O 1
ATOM 618 N N . VAL A 1 81 ? 6.184 0.931 -5.276 1.00 90.38 81 VAL A N 1
ATOM 619 C CA . VAL A 1 81 ? 5.155 1.509 -4.392 1.00 90.38 81 VAL A CA 1
ATOM 620 C C . VAL A 1 81 ? 4.478 2.756 -4.965 1.00 90.38 81 VAL A C 1
ATOM 622 O O . VAL A 1 81 ? 3.403 3.144 -4.511 1.00 90.38 81 VAL A O 1
ATOM 625 N N . ARG A 1 82 ? 5.075 3.442 -5.951 1.00 87.50 82 ARG A N 1
ATOM 626 C CA . ARG A 1 82 ? 4.457 4.642 -6.549 1.00 87.50 82 ARG A CA 1
ATOM 627 C C . ARG A 1 82 ? 5.026 5.001 -7.914 1.00 87.50 82 ARG A C 1
ATOM 629 O O . ARG A 1 82 ? 6.228 4.908 -8.132 1.00 87.50 82 ARG A O 1
ATOM 636 N N . TRP A 1 83 ? 4.183 5.565 -8.776 1.00 88.50 83 TRP A N 1
ATOM 637 C CA . TRP A 1 83 ? 4.611 6.259 -9.990 1.00 88.50 83 TRP A CA 1
ATOM 638 C C . TRP A 1 83 ? 4.667 7.778 -9.800 1.00 88.50 83 TRP A C 1
ATOM 640 O O . TRP A 1 83 ? 3.692 8.401 -9.378 1.00 88.50 83 TRP A O 1
ATOM 650 N N . GLU A 1 84 ? 5.787 8.396 -10.170 1.00 86.31 84 GLU A N 1
ATOM 651 C CA . GLU A 1 84 ? 5.981 9.847 -10.122 1.00 86.31 84 GLU A CA 1
ATOM 652 C C . GLU A 1 84 ? 5.798 10.487 -11.500 1.00 86.31 84 GLU A C 1
ATOM 654 O O . GLU A 1 84 ? 6.308 9.999 -12.518 1.00 86.31 84 GLU A O 1
ATOM 659 N N . ARG A 1 85 ? 5.070 11.609 -11.526 1.00 84.12 85 ARG A N 1
ATOM 660 C CA . ARG A 1 85 ? 4.868 12.423 -12.726 1.00 84.12 85 ARG A CA 1
ATOM 661 C C . ARG A 1 85 ? 5.978 13.458 -12.873 1.00 84.12 85 ARG A C 1
ATOM 663 O O . ARG A 1 85 ? 6.431 14.036 -11.891 1.00 84.12 85 ARG A O 1
ATOM 670 N N . ASN A 1 86 ? 6.351 13.755 -14.113 1.00 82.19 86 ASN A N 1
ATOM 671 C CA . ASN A 1 86 ? 7.134 14.947 -14.433 1.00 82.19 86 ASN A CA 1
ATOM 672 C C . ASN A 1 86 ? 6.244 16.190 -14.615 1.00 82.19 86 ASN A C 1
ATOM 674 O O . ASN A 1 86 ? 5.018 16.100 -14.663 1.00 82.19 86 ASN A O 1
ATOM 678 N N . ASN A 1 87 ? 6.872 17.347 -14.844 1.00 82.31 87 ASN A N 1
ATOM 679 C CA . ASN A 1 87 ? 6.194 18.629 -15.099 1.00 82.31 87 ASN A CA 1
ATOM 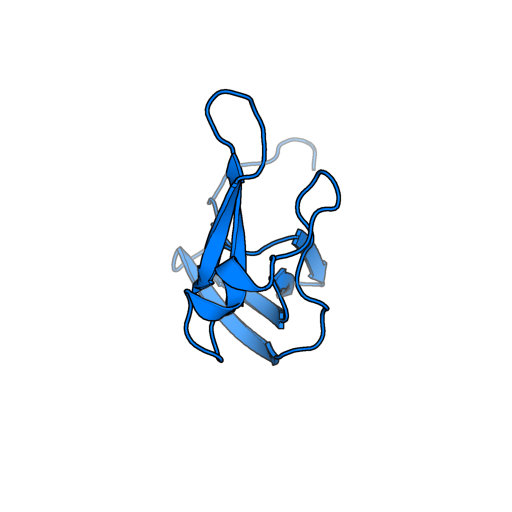680 C C . ASN A 1 87 ? 5.300 18.636 -16.359 1.00 82.31 87 ASN A C 1
ATOM 682 O O . ASN A 1 87 ? 4.572 19.593 -16.591 1.00 82.31 87 ASN A O 1
ATOM 686 N N . LYS A 1 88 ? 5.361 17.587 -17.190 1.00 79.50 88 LYS A N 1
ATOM 687 C CA . LYS A 1 88 ? 4.505 17.378 -18.368 1.00 79.50 88 LYS A CA 1
ATOM 688 C C . LYS A 1 88 ? 3.410 16.330 -18.108 1.00 79.50 88 LYS A C 1
ATOM 690 O O . LYS A 1 88 ? 2.844 15.809 -19.062 1.00 79.50 88 LYS A O 1
ATOM 695 N N . ASN A 1 89 ? 3.141 15.993 -16.842 1.00 71.44 89 ASN A N 1
ATOM 696 C CA . ASN A 1 89 ? 2.177 14.978 -16.400 1.00 71.44 89 ASN A CA 1
ATOM 697 C C . ASN A 1 89 ? 2.424 13.553 -16.930 1.00 71.44 89 ASN A C 1
ATOM 699 O O . ASN A 1 89 ? 1.501 12.745 -16.972 1.00 71.44 89 ASN A O 1
ATOM 703 N N . ARG A 1 90 ? 3.664 13.210 -17.297 1.00 71.56 90 ARG A N 1
ATOM 704 C CA . ARG A 1 90 ? 4.030 11.849 -17.731 1.00 71.56 90 ARG A CA 1
ATOM 705 C C . ARG A 1 90 ? 4.637 11.076 -16.569 1.00 71.56 90 ARG A C 1
ATOM 707 O O . ARG A 1 90 ? 5.481 11.631 -15.865 1.00 71.56 90 ARG A O 1
ATOM 714 N N . TYR A 1 91 ? 4.250 9.815 -16.394 1.00 75.56 91 TYR A N 1
ATOM 715 C CA . TYR A 1 91 ? 4.841 8.929 -15.391 1.00 75.56 91 TYR A CA 1
ATOM 716 C C . TYR A 1 91 ? 6.239 8.504 -15.832 1.00 75.56 91 TYR A C 1
ATOM 718 O O . TYR A 1 91 ? 6.390 7.811 -16.838 1.00 75.56 91 TYR A O 1
ATOM 726 N N . ILE A 1 92 ? 7.262 8.953 -15.105 1.00 67.56 92 ILE A N 1
ATOM 727 C CA . ILE A 1 92 ? 8.666 8.786 -15.515 1.00 67.56 92 ILE A CA 1
ATOM 728 C C . ILE A 1 92 ? 9.512 7.992 -14.532 1.00 67.56 92 ILE A C 1
ATOM 730 O O . ILE A 1 92 ? 10.589 7.557 -14.918 1.00 67.56 92 ILE A O 1
ATOM 734 N N . LYS A 1 93 ? 9.061 7.819 -13.286 1.00 65.75 93 LYS A N 1
ATOM 735 C CA . LYS A 1 93 ? 9.864 7.160 -12.261 1.00 65.75 93 LYS A CA 1
ATOM 736 C C . LYS A 1 93 ? 9.005 6.295 -11.351 1.00 65.75 93 LYS A C 1
ATOM 738 O O . LYS A 1 93 ? 7.997 6.752 -10.818 1.00 65.75 93 LYS A O 1
ATOM 743 N N . ALA A 1 94 ? 9.451 5.061 -11.185 1.00 70.38 94 ALA A N 1
ATOM 744 C CA . ALA A 1 94 ? 9.029 4.141 -10.146 1.00 70.38 94 ALA A CA 1
ATOM 745 C C . ALA A 1 94 ? 9.734 4.506 -8.824 1.00 70.38 94 ALA A C 1
ATOM 747 O O . ALA A 1 94 ? 10.964 4.572 -8.782 1.00 70.38 94 ALA A O 1
ATOM 748 N N . LYS A 1 95 ? 8.979 4.759 -7.750 1.00 70.38 95 LYS A N 1
ATOM 749 C CA . LYS A 1 95 ? 9.507 4.722 -6.378 1.00 70.38 95 LYS A CA 1
ATOM 750 C C . LYS A 1 95 ? 9.447 3.270 -5.926 1.00 70.38 95 LYS A C 1
ATOM 752 O O . LYS A 1 95 ? 8.368 2.676 -5.971 1.00 70.38 95 LYS A O 1
ATOM 757 N N . VAL A 1 96 ? 10.588 2.739 -5.510 1.00 75.00 96 VAL A N 1
ATOM 758 C CA . VAL A 1 96 ? 10.699 1.386 -4.970 1.00 75.00 96 VAL A CA 1
ATOM 759 C C . VAL A 1 96 ? 11.122 1.421 -3.507 1.00 75.00 96 VAL A C 1
ATOM 761 O O . VAL A 1 96 ? 11.806 2.366 -3.101 1.00 75.00 96 VAL A O 1
ATOM 764 N N . GLU A 1 97 ? 10.702 0.415 -2.748 1.00 72.25 97 GLU A N 1
ATOM 765 C CA . GLU A 1 97 ? 11.080 0.170 -1.349 1.00 72.25 97 GLU A CA 1
ATOM 766 C C . GLU A 1 97 ? 11.510 -1.281 -1.136 1.00 72.25 97 GLU A C 1
ATOM 768 O O . GLU A 1 97 ? 11.084 -2.144 -1.944 1.00 72.25 97 GLU A O 1
#